Protein AF-A0A538GB64-F1 (afdb_monomer)

Sequence (70 aa):
MRITRLSVARSCAVCERTLLMGERATRFTPDGENFVDVCPLCQDIALEYGWLKEGSPTTPTVSTERARRR

pLDDT: mean 79.11, std 16.83, range [48.69, 96.62]

Radius of gyration: 17.78 Å; Cα contacts (8 Å, |Δi|>4): 79; chains: 1; 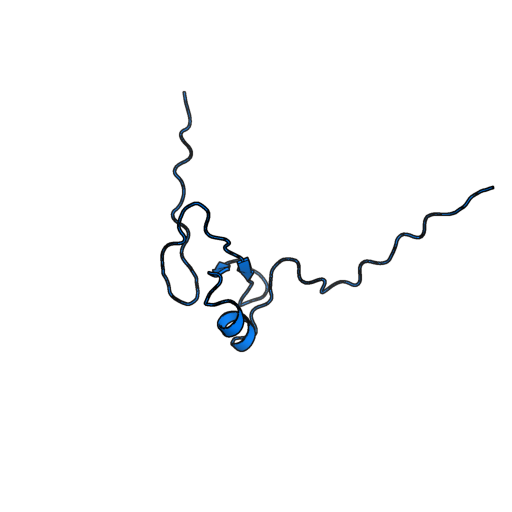bounding box: 50×49×24 Å

Nearest PDB structures (foldseek):
  7r1o-assembly1_BBB  TM=5.877E-01  e=2.307E-01  Homo sapiens
  2vp7-assembly1_A  TM=5.864E-01  e=1.261E+00  Homo sapiens
  2vpd-assembly2_C  TM=5.982E-01  e=2.127E+00  Homo sapiens
  1g2r-assembly1_A  TM=5.053E-01  e=6.459E+00  Streptococcus pneumoniae

Structure (mmCIF, N/CA/C/O backbone):
data_AF-A0A538GB64-F1
#
_entry.id   AF-A0A538GB64-F1
#
loop_
_atom_site.group_PDB
_atom_site.id
_atom_site.type_symbol
_atom_site.label_atom_id
_atom_site.label_alt_id
_atom_site.label_comp_id
_atom_site.label_asym_id
_atom_site.label_entity_id
_atom_site.label_seq_id
_atom_site.pdbx_PDB_ins_code
_atom_site.Cartn_x
_atom_site.Cartn_y
_atom_site.Cartn_z
_atom_site.occupancy
_atom_site.B_iso_or_equiv
_atom_site.auth_seq_id
_atom_site.auth_comp_id
_atom_site.auth_asym_id
_atom_site.auth_atom_id
_atom_site.pdbx_PDB_model_num
ATOM 1 N N . MET A 1 1 ? -30.781 13.057 -11.511 1.00 53.47 1 MET A N 1
ATOM 2 C CA . MET A 1 1 ? -30.123 11.759 -11.242 1.00 53.47 1 MET A CA 1
ATOM 3 C C . MET A 1 1 ? -28.964 12.016 -10.282 1.00 53.47 1 MET A C 1
ATOM 5 O O . MET A 1 1 ? -28.031 12.711 -10.660 1.00 53.47 1 MET A O 1
ATOM 9 N N . ARG A 1 2 ? -29.071 11.606 -9.011 1.00 59.03 2 ARG A N 1
ATOM 10 C CA . ARG A 1 2 ? -28.067 11.895 -7.969 1.00 59.03 2 ARG A CA 1
ATOM 11 C C . ARG A 1 2 ? -27.197 10.650 -7.804 1.00 59.03 2 ARG A C 1
ATOM 13 O O . ARG A 1 2 ? -27.690 9.635 -7.334 1.00 59.03 2 ARG A O 1
ATOM 20 N N . ILE A 1 3 ? -25.946 10.709 -8.253 1.00 59.44 3 ILE A N 1
ATOM 21 C CA . ILE A 1 3 ? -25.012 9.581 -8.163 1.00 59.44 3 ILE A CA 1
ATOM 22 C C . ILE A 1 3 ? -24.434 9.573 -6.745 1.00 59.44 3 ILE A C 1
ATOM 24 O O . ILE A 1 3 ? -23.551 10.365 -6.415 1.00 59.44 3 ILE A O 1
ATOM 28 N N . THR A 1 4 ? -24.961 8.711 -5.882 1.00 59.44 4 THR A N 1
ATOM 29 C CA . THR A 1 4 ? -24.330 8.354 -4.608 1.00 59.44 4 THR A CA 1
ATOM 30 C C . THR A 1 4 ? -23.080 7.537 -4.926 1.00 59.44 4 THR A C 1
ATOM 32 O O . THR A 1 4 ? -23.178 6.441 -5.472 1.00 59.44 4 THR A O 1
ATOM 35 N N . ARG A 1 5 ? -21.885 8.068 -4.629 1.00 59.38 5 ARG A N 1
ATOM 36 C CA . ARG A 1 5 ? -20.648 7.275 -4.701 1.00 59.38 5 ARG A CA 1
ATOM 37 C C . ARG A 1 5 ? -20.769 6.129 -3.700 1.00 59.38 5 ARG A C 1
ATOM 39 O O . ARG A 1 5 ? -20.669 6.363 -2.499 1.00 59.38 5 ARG A O 1
ATOM 46 N N . LEU A 1 6 ? -20.987 4.913 -4.193 1.00 58.59 6 LEU A N 1
ATOM 47 C CA . LEU A 1 6 ? -20.772 3.699 -3.416 1.00 58.59 6 LEU A CA 1
ATOM 48 C C . LEU A 1 6 ? -19.296 3.694 -3.017 1.00 58.59 6 LEU A C 1
ATOM 50 O O . LEU A 1 6 ? -18.411 3.625 -3.869 1.00 58.59 6 LEU A O 1
ATOM 54 N N . SER A 1 7 ? -19.023 3.864 -1.727 1.00 58.53 7 SER A N 1
ATOM 55 C CA . SER A 1 7 ? -17.677 3.718 -1.195 1.00 58.53 7 SER A CA 1
ATOM 56 C C . SER A 1 7 ? -17.273 2.258 -1.361 1.00 58.53 7 SER A C 1
ATOM 58 O O . SER A 1 7 ? -17.761 1.403 -0.625 1.00 58.53 7 SER A O 1
ATOM 60 N N . VAL A 1 8 ? -16.415 1.968 -2.339 1.00 64.75 8 VAL A N 1
ATOM 61 C CA . VAL A 1 8 ? -15.753 0.665 -2.438 1.00 64.75 8 VAL A CA 1
ATOM 62 C C . VAL A 1 8 ? -15.007 0.458 -1.123 1.00 64.75 8 VAL A C 1
ATOM 64 O O . VAL A 1 8 ? -14.151 1.273 -0.764 1.00 64.75 8 VAL A O 1
ATOM 67 N N . ALA A 1 9 ? -15.402 -0.566 -0.367 1.00 67.75 9 ALA A N 1
ATOM 68 C CA . ALA A 1 9 ? -14.720 -0.940 0.860 1.00 67.75 9 ALA A CA 1
ATOM 69 C C . ALA A 1 9 ? -13.270 -1.279 0.498 1.00 67.75 9 ALA A C 1
ATOM 71 O O . ALA A 1 9 ? -13.029 -2.152 -0.332 1.00 67.75 9 ALA A O 1
ATOM 72 N N . ARG A 1 10 ? -12.312 -0.543 1.064 1.00 82.75 10 ARG A N 1
ATOM 73 C CA . ARG A 1 10 ? -10.887 -0.807 0.840 1.00 82.75 10 ARG A CA 1
ATOM 74 C C . ARG A 1 10 ? -10.433 -1.837 1.860 1.00 82.75 10 ARG A C 1
ATOM 76 O O . ARG A 1 10 ? -10.856 -1.772 3.012 1.00 82.75 10 ARG A O 1
ATOM 83 N N . SER A 1 11 ? -9.586 -2.768 1.458 1.00 92.31 11 SER A N 1
ATOM 84 C CA . SER A 1 11 ? -9.015 -3.792 2.333 1.00 92.31 11 SER A CA 1
ATOM 85 C C . SER A 1 11 ? -7.499 -3.687 2.330 1.00 92.31 11 SER A C 1
ATOM 87 O O . SER A 1 11 ? -6.893 -3.363 1.311 1.00 92.31 11 SER A O 1
ATOM 89 N N . CYS A 1 12 ? -6.882 -3.958 3.477 1.00 94.19 12 CYS A N 1
ATOM 90 C CA . CYS A 1 12 ? -5.435 -4.055 3.561 1.00 94.19 12 CYS A CA 1
ATOM 91 C C . CYS A 1 12 ? -4.955 -5.282 2.780 1.00 94.19 12 CYS A C 1
ATOM 93 O O . CYS A 1 12 ? -5.397 -6.386 3.067 1.00 94.19 12 CYS A O 1
ATOM 95 N N . ALA A 1 13 ? -4.003 -5.121 1.867 1.00 95.00 13 ALA A N 1
ATOM 96 C CA . ALA A 1 13 ? -3.464 -6.248 1.100 1.00 95.00 13 ALA A CA 1
ATOM 97 C C . ALA A 1 13 ? -2.571 -7.212 1.908 1.00 95.00 13 ALA A C 1
ATOM 99 O O . ALA A 1 13 ? -2.206 -8.261 1.399 1.00 95.00 13 ALA A O 1
ATOM 100 N N . VAL A 1 14 ? -2.215 -6.866 3.152 1.00 95.75 14 VAL A N 1
ATOM 101 C CA . VAL A 1 1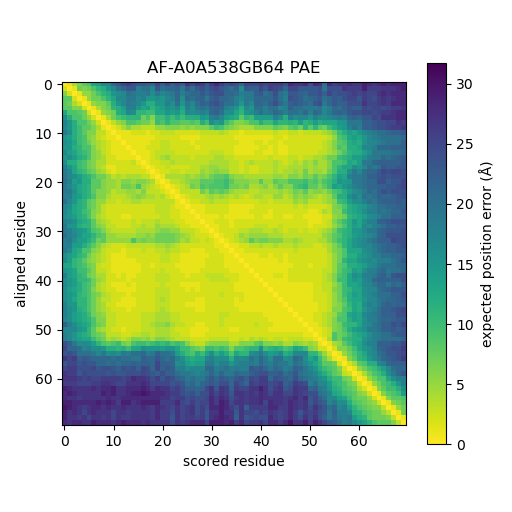4 ? -1.369 -7.702 4.024 1.00 95.75 14 VAL A CA 1
ATOM 102 C C . VAL A 1 14 ? -2.201 -8.514 5.018 1.00 95.75 14 VAL A C 1
ATOM 104 O O . VAL A 1 14 ? -2.010 -9.714 5.142 1.00 95.75 14 VAL A O 1
ATOM 107 N N . CYS A 1 15 ? -3.116 -7.867 5.750 1.00 95.75 15 CYS A N 1
ATOM 108 C CA . CYS A 1 15 ? -3.935 -8.526 6.779 1.00 95.75 15 CYS A CA 1
ATOM 109 C C . CYS A 1 15 ? -5.411 -8.683 6.395 1.00 95.75 15 CYS A C 1
ATOM 111 O O . CYS A 1 15 ? -6.212 -9.074 7.240 1.00 95.75 15 CYS A O 1
ATOM 113 N N . GLU A 1 16 ? -5.786 -8.297 5.172 1.00 94.62 16 GLU A N 1
ATOM 114 C CA . GLU A 1 16 ? -7.137 -8.408 4.590 1.00 94.62 16 GLU A CA 1
ATOM 115 C C . GLU A 1 16 ? -8.253 -7.663 5.339 1.00 94.62 16 GLU A C 1
ATOM 117 O O . GLU A 1 16 ? -9.410 -7.646 4.917 1.00 94.62 16 GLU A O 1
ATOM 122 N N . ARG A 1 17 ? -7.921 -6.957 6.424 1.00 91.31 17 ARG A N 1
ATOM 123 C CA . ARG A 1 17 ? -8.885 -6.171 7.191 1.00 91.31 17 ARG A CA 1
ATOM 124 C C . ARG A 1 17 ? -9.434 -5.015 6.359 1.00 91.31 17 ARG A C 1
ATOM 126 O O . ARG A 1 17 ? -8.693 -4.325 5.657 1.00 91.31 17 ARG A O 1
ATOM 133 N N . THR A 1 18 ? -10.731 -4.762 6.500 1.00 90.19 18 THR A N 1
ATOM 134 C CA . THR A 1 18 ? -11.382 -3.577 5.939 1.00 90.19 18 THR A CA 1
ATOM 135 C C . THR A 1 18 ? -10.808 -2.303 6.558 1.00 90.19 18 THR A C 1
ATOM 137 O O . THR A 1 18 ? -10.810 -2.138 7.776 1.00 90.19 18 THR A O 1
ATOM 140 N N . LEU A 1 19 ? -10.343 -1.396 5.707 1.00 86.81 19 LEU A N 1
ATOM 141 C CA . LEU A 1 19 ? -9.855 -0.075 6.075 1.00 86.81 19 LEU A CA 1
ATOM 142 C C . LEU A 1 19 ? -11.065 0.820 6.343 1.00 86.81 19 LEU A C 1
ATOM 144 O O . LEU A 1 19 ? -11.889 1.065 5.454 1.00 86.81 19 LEU A O 1
ATOM 148 N N . LEU A 1 20 ? -11.193 1.287 7.582 1.00 82.69 20 LEU A N 1
ATOM 149 C CA . LEU A 1 20 ? -12.323 2.118 7.990 1.00 82.69 20 LEU A CA 1
ATOM 150 C C . LEU A 1 20 ? -12.228 3.527 7.386 1.00 82.69 20 LEU A C 1
ATOM 152 O O . LEU A 1 20 ? -11.156 4.010 7.013 1.00 82.69 20 LEU A O 1
ATOM 156 N N . MET A 1 21 ? -13.362 4.233 7.321 1.00 77.38 21 MET A N 1
ATOM 157 C CA . MET A 1 21 ? -13.352 5.652 6.954 1.00 77.38 21 MET A CA 1
ATOM 158 C C . MET A 1 21 ? -12.515 6.451 7.963 1.00 77.38 21 MET A C 1
ATOM 160 O O . MET A 1 21 ? -12.801 6.443 9.156 1.00 77.38 21 MET A O 1
ATOM 164 N N . GLY A 1 22 ? -11.488 7.148 7.470 1.00 79.00 22 GLY A N 1
ATOM 165 C CA . GLY A 1 22 ? -10.540 7.910 8.293 1.00 79.00 22 GLY A CA 1
ATOM 166 C C . GLY A 1 22 ? -9.259 7.153 8.655 1.00 79.00 22 GLY A C 1
ATOM 167 O O . GLY A 1 22 ? -8.325 7.763 9.177 1.00 79.00 22 GLY A O 1
ATOM 168 N N . GLU A 1 23 ? -9.164 5.861 8.335 1.00 84.00 23 GLU A N 1
ATOM 169 C CA . GLU A 1 23 ? -7.917 5.115 8.475 1.00 84.00 23 GLU A CA 1
ATOM 170 C C . GLU A 1 23 ? -6.875 5.598 7.451 1.00 84.00 23 GLU A C 1
ATOM 172 O O . GLU A 1 23 ? -7.169 5.780 6.266 1.00 84.00 23 GLU A O 1
ATOM 177 N N . ARG A 1 24 ? -5.634 5.824 7.905 1.00 85.06 24 ARG A N 1
ATOM 178 C CA . ARG A 1 24 ? -4.529 6.301 7.057 1.00 85.06 24 ARG A CA 1
ATOM 179 C C . ARG A 1 24 ? -3.904 5.152 6.265 1.00 85.06 24 ARG A C 1
ATOM 181 O O . ARG A 1 24 ? -2.803 4.700 6.575 1.00 85.06 24 ARG A O 1
ATOM 188 N N . ALA A 1 25 ? -4.616 4.685 5.247 1.00 89.06 25 ALA A N 1
ATOM 189 C CA . ALA A 1 25 ? -4.085 3.715 4.300 1.00 89.06 25 ALA A CA 1
ATOM 190 C C . ALA A 1 25 ? -2.895 4.302 3.524 1.00 89.06 25 ALA A C 1
ATOM 192 O O . ALA A 1 25 ? -2.950 5.439 3.051 1.00 89.06 25 ALA A O 1
ATOM 193 N N . THR A 1 26 ? -1.820 3.527 3.407 1.00 91.50 26 THR A N 1
ATOM 194 C CA . THR A 1 26 ? -0.654 3.851 2.576 1.00 91.50 26 THR A CA 1
ATOM 195 C C . THR A 1 26 ? -0.642 2.925 1.374 1.00 91.50 26 THR A C 1
ATOM 197 O O . THR A 1 26 ? -0.871 1.730 1.543 1.00 91.50 26 THR A O 1
ATOM 200 N N . ARG A 1 27 ? -0.356 3.443 0.178 1.00 92.62 27 ARG A N 1
ATOM 201 C CA . ARG A 1 27 ? -0.263 2.596 -1.010 1.00 92.62 27 ARG A CA 1
ATOM 202 C C . ARG A 1 27 ? 1.136 2.048 -1.215 1.00 92.62 27 ARG A C 1
ATOM 204 O O . ARG A 1 27 ? 2.126 2.760 -1.045 1.00 92.62 27 ARG A O 1
ATOM 211 N N . PHE A 1 28 ? 1.184 0.796 -1.627 1.00 94.12 28 PHE A N 1
ATOM 212 C CA . PHE A 1 28 ? 2.391 0.080 -2.005 1.00 94.12 28 PHE A CA 1
ATOM 213 C C . PHE A 1 28 ? 2.188 -0.571 -3.368 1.00 94.12 28 PHE A C 1
ATOM 215 O O . PHE A 1 28 ? 1.050 -0.785 -3.778 1.00 94.12 28 PHE A O 1
ATOM 222 N N . THR A 1 29 ? 3.277 -0.895 -4.056 1.00 94.19 29 THR A N 1
ATOM 223 C CA . THR A 1 29 ? 3.254 -1.732 -5.251 1.00 94.19 29 THR A CA 1
ATOM 224 C C . THR A 1 29 ? 4.076 -3.001 -4.997 1.00 94.19 29 THR A C 1
ATOM 226 O O . THR A 1 29 ? 5.278 -2.894 -4.739 1.00 94.19 29 THR A O 1
ATOM 229 N N . PRO A 1 30 ? 3.444 -4.191 -4.973 1.00 92.12 30 PRO A N 1
ATOM 230 C CA . PRO A 1 30 ? 4.155 -5.459 -4.818 1.00 92.12 30 PRO A CA 1
ATOM 231 C C . PRO A 1 30 ? 4.991 -5.801 -6.055 1.00 92.12 30 PRO A C 1
ATOM 233 O O . PRO A 1 30 ? 6.102 -6.299 -5.917 1.00 92.12 30 PRO A O 1
ATOM 236 N N . ASP A 1 31 ? 4.484 -5.462 -7.244 1.00 89.81 31 ASP A N 1
ATOM 237 C CA . ASP A 1 31 ? 5.073 -5.856 -8.532 1.00 89.81 31 ASP A CA 1
ATOM 238 C C . ASP A 1 31 ? 5.616 -4.665 -9.346 1.00 89.81 31 ASP A C 1
ATOM 240 O O . ASP A 1 31 ? 6.122 -4.835 -10.450 1.00 89.81 31 ASP A O 1
ATOM 244 N N . GLY A 1 32 ? 5.486 -3.432 -8.844 1.00 86.44 32 GLY A N 1
ATOM 245 C CA . GLY A 1 32 ? 5.869 -2.216 -9.576 1.00 86.44 32 GLY A CA 1
ATOM 246 C C . GLY A 1 32 ? 4.757 -1.617 -10.445 1.00 86.44 32 GLY A C 1
ATOM 247 O O . GLY A 1 32 ? 4.842 -0.447 -10.810 1.00 86.44 32 GLY A O 1
ATOM 248 N N . GLU A 1 33 ? 3.694 -2.373 -10.727 1.00 86.25 33 GLU A N 1
ATOM 249 C CA . GLU A 1 3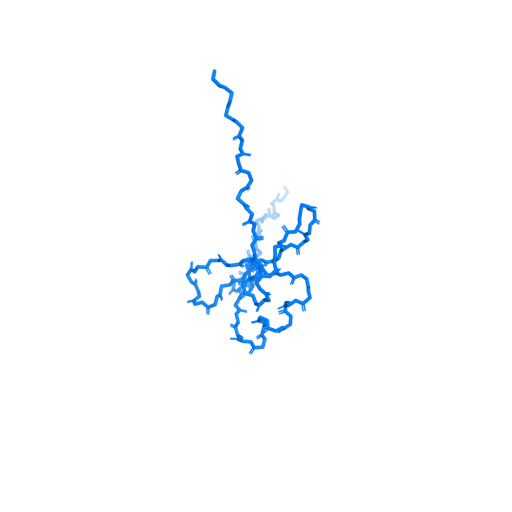3 ? 2.635 -1.971 -11.666 1.00 86.25 33 GLU 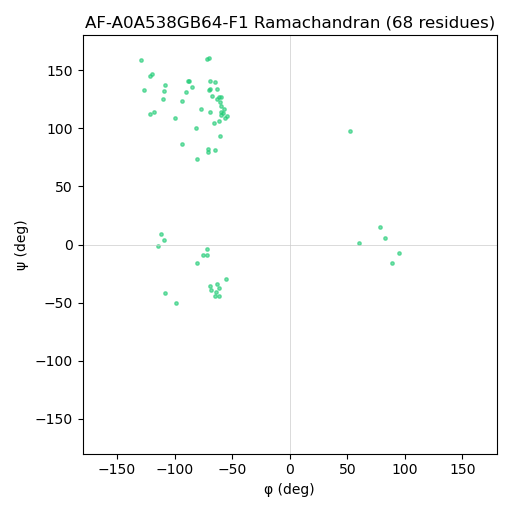A CA 1
ATOM 250 C C . GLU A 1 33 ? 1.310 -1.612 -10.978 1.00 86.25 33 GLU A C 1
ATOM 252 O O . GLU A 1 33 ? 0.672 -0.620 -11.331 1.00 86.25 33 GLU A O 1
ATOM 257 N N . ASN A 1 34 ? 0.901 -2.391 -9.972 1.00 89.44 34 ASN A N 1
ATOM 258 C CA . ASN A 1 34 ? -0.407 -2.256 -9.330 1.00 89.44 34 ASN A CA 1
ATOM 259 C C . ASN A 1 34 ? -0.287 -1.696 -7.918 1.00 89.44 34 ASN A C 1
ATOM 261 O O . ASN A 1 34 ? 0.487 -2.194 -7.109 1.00 89.44 34 ASN A O 1
ATOM 265 N N . PHE A 1 35 ? -1.106 -0.699 -7.589 1.00 90.94 35 PHE A N 1
ATOM 266 C CA . PHE A 1 35 ? -1.143 -0.158 -6.235 1.00 90.94 35 PHE A CA 1
ATOM 267 C C . PHE A 1 35 ? -2.161 -0.884 -5.367 1.00 90.94 35 PHE A C 1
ATOM 269 O O . PHE A 1 35 ? -3.330 -1.019 -5.733 1.00 90.94 35 PHE A O 1
ATOM 276 N N . VAL A 1 36 ? -1.717 -1.274 -4.178 1.00 93.62 36 VAL A N 1
ATOM 277 C CA . VAL A 1 36 ? -2.542 -1.874 -3.132 1.00 93.62 36 VAL A CA 1
ATOM 278 C C . VAL A 1 36 ? -2.520 -1.010 -1.878 1.00 93.62 36 VAL A C 1
ATOM 280 O O . VAL A 1 36 ? -1.514 -0.370 -1.570 1.00 93.62 36 VAL A O 1
ATOM 283 N N . ASP A 1 37 ? -3.629 -0.983 -1.142 1.00 93.62 37 ASP A N 1
ATOM 284 C CA . ASP A 1 37 ? -3.723 -0.257 0.123 1.00 93.62 37 ASP A CA 1
ATOM 285 C C . ASP A 1 37 ? -3.205 -1.123 1.288 1.00 93.62 37 ASP A C 1
ATOM 287 O O . ASP A 1 37 ? -3.543 -2.301 1.429 1.00 93.62 37 ASP A O 1
ATOM 291 N N . VAL A 1 38 ? -2.404 -0.528 2.170 1.00 94.25 38 VAL A N 1
ATOM 292 C CA . VAL A 1 38 ? -1.834 -1.175 3.359 1.00 94.25 38 VAL A CA 1
ATOM 293 C C . VAL A 1 38 ? -2.164 -0.347 4.600 1.00 94.25 38 VAL A C 1
ATOM 295 O O . VAL A 1 38 ? -2.015 0.878 4.612 1.00 94.25 38 VAL A O 1
ATOM 298 N N . CYS A 1 39 ? -2.639 -1.012 5.657 1.00 94.25 39 CYS A N 1
ATOM 299 C CA . CYS A 1 39 ? -2.974 -0.352 6.917 1.00 94.25 39 CYS A CA 1
ATOM 300 C C . CYS A 1 39 ? -1.711 0.128 7.664 1.00 94.25 39 CYS A C 1
ATOM 302 O O . CYS A 1 39 ? -0.622 -0.405 7.434 1.00 94.25 39 CYS A O 1
ATOM 304 N N . PRO A 1 40 ? -1.829 1.081 8.610 1.00 92.00 40 PRO A N 1
ATOM 305 C CA . PRO A 1 40 ? -0.687 1.595 9.371 1.00 92.00 40 PRO A CA 1
ATOM 306 C C . PRO A 1 40 ? 0.131 0.530 10.103 1.00 92.00 40 PRO A C 1
ATOM 308 O O . PRO A 1 40 ? 1.330 0.701 10.267 1.00 92.00 40 PRO A O 1
ATOM 311 N N . LEU A 1 41 ? -0.511 -0.564 10.515 1.00 94.44 41 LEU A N 1
ATOM 312 C CA . LEU A 1 41 ? 0.123 -1.647 11.269 1.00 94.44 41 LEU A CA 1
ATOM 313 C C . LEU A 1 41 ? 0.913 -2.622 10.386 1.00 94.44 41 LEU A C 1
ATOM 315 O O . LEU A 1 41 ? 1.695 -3.405 10.907 1.00 94.44 41 LEU A O 1
ATOM 319 N N . CYS A 1 42 ? 0.699 -2.603 9.068 1.00 96.00 42 CYS A N 1
ATOM 320 C CA . CYS A 1 42 ? 1.309 -3.555 8.138 1.00 96.00 42 CYS A CA 1
ATOM 321 C C . CYS A 1 42 ? 2.340 -2.908 7.202 1.00 96.00 42 CYS A C 1
ATOM 323 O O . CYS A 1 42 ? 2.777 -3.560 6.259 1.00 96.00 42 CYS A O 1
ATOM 325 N N . GLN A 1 43 ? 2.714 -1.641 7.422 1.00 94.25 43 GLN A N 1
ATOM 326 C CA . GLN A 1 43 ? 3.682 -0.958 6.555 1.00 94.25 43 GLN A CA 1
ATOM 327 C C . GLN A 1 43 ? 5.066 -1.609 6.621 1.00 94.25 43 GLN A C 1
ATOM 329 O O . GLN A 1 43 ? 5.663 -1.830 5.573 1.00 94.25 43 GLN A O 1
ATOM 334 N N . ASP A 1 44 ? 5.548 -1.952 7.818 1.00 96.12 44 ASP A N 1
ATOM 335 C CA . ASP A 1 44 ? 6.858 -2.593 7.982 1.00 96.12 44 ASP A CA 1
ATOM 336 C C . ASP A 1 44 ? 6.889 -3.971 7.307 1.00 96.12 44 ASP A C 1
ATOM 338 O O . ASP A 1 44 ? 7.811 -4.262 6.557 1.00 96.12 44 ASP A O 1
ATOM 342 N N . ILE A 1 45 ? 5.812 -4.752 7.439 1.00 96.62 45 ILE A N 1
ATOM 343 C CA . ILE A 1 45 ? 5.668 -6.057 6.771 1.00 96.62 45 ILE A CA 1
ATOM 344 C C . ILE A 1 45 ? 5.696 -5.901 5.243 1.00 96.62 45 ILE A C 1
ATOM 346 O O . ILE A 1 45 ? 6.368 -6.658 4.548 1.00 96.62 45 ILE A O 1
ATOM 350 N N . ALA A 1 46 ? 4.986 -4.906 4.700 1.00 94.88 46 ALA A N 1
ATOM 351 C CA . ALA A 1 46 ? 5.008 -4.631 3.264 1.00 94.88 46 ALA A CA 1
ATOM 352 C C . ALA A 1 46 ? 6.423 -4.268 2.773 1.00 94.88 46 ALA A C 1
ATOM 354 O O . ALA A 1 46 ? 6.826 -4.699 1.694 1.00 94.88 46 ALA A O 1
ATOM 355 N N . LEU A 1 47 ? 7.196 -3.524 3.572 1.00 94.31 47 LEU A N 1
ATOM 356 C CA . LEU A 1 47 ? 8.598 -3.220 3.273 1.00 94.31 47 LEU A CA 1
ATOM 357 C C . LEU A 1 47 ? 9.493 -4.464 3.358 1.00 94.31 47 LEU A C 1
ATOM 359 O O . LEU A 1 47 ? 10.363 -4.629 2.506 1.00 94.31 47 LEU A O 1
ATOM 363 N N . GLU A 1 48 ? 9.273 -5.351 4.331 1.00 96.06 48 GLU A N 1
ATOM 364 C CA . GLU A 1 48 ? 9.992 -6.630 4.446 1.00 96.06 48 GLU A CA 1
ATOM 365 C C . GLU A 1 48 ? 9.722 -7.558 3.253 1.00 96.06 48 GLU A C 1
ATOM 367 O O . GLU A 1 48 ? 10.628 -8.247 2.788 1.00 96.06 48 GLU A O 1
ATOM 372 N N . TYR A 1 49 ? 8.509 -7.524 2.694 1.00 94.00 49 TYR A N 1
ATOM 373 C CA . TYR A 1 49 ? 8.184 -8.190 1.426 1.00 94.00 49 TYR A CA 1
ATOM 374 C C . TYR A 1 49 ? 8.790 -7.507 0.193 1.00 94.00 49 TYR A C 1
ATOM 376 O O . TYR A 1 49 ? 8.643 -8.012 -0.919 1.00 94.00 49 TYR A O 1
ATOM 384 N N . GLY A 1 50 ? 9.470 -6.374 0.369 1.00 93.56 50 GLY A N 1
ATOM 385 C CA . GLY A 1 50 ? 10.091 -5.620 -0.713 1.00 93.56 50 GLY A CA 1
ATOM 386 C C . GLY A 1 50 ? 9.110 -4.772 -1.521 1.00 93.56 50 GLY A C 1
ATOM 387 O O . GLY A 1 50 ? 9.463 -4.318 -2.608 1.00 93.56 50 GLY A O 1
ATOM 388 N N . TRP A 1 51 ? 7.891 -4.536 -1.024 1.00 94.81 51 TRP A N 1
ATOM 389 C CA . TRP A 1 51 ? 6.924 -3.706 -1.736 1.00 94.81 51 TRP A CA 1
ATOM 390 C C . TRP A 1 51 ? 7.369 -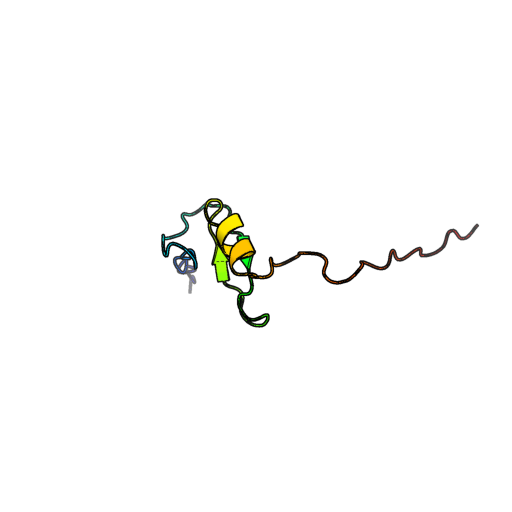2.245 -1.744 1.00 94.81 51 TRP A C 1
ATOM 392 O O . TRP A 1 51 ? 7.839 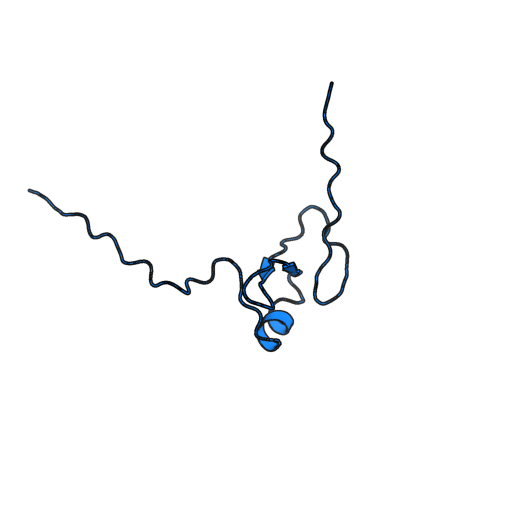-1.697 -0.741 1.00 94.81 51 TRP A O 1
ATOM 402 N N . LEU A 1 52 ? 7.158 -1.571 -2.871 1.00 91.81 52 LEU A N 1
ATOM 403 C CA . LEU A 1 52 ? 7.586 -0.188 -3.039 1.00 91.81 52 LEU A CA 1
ATOM 404 C C . LEU A 1 52 ? 6.452 0.781 -2.671 1.00 91.81 52 LEU A C 1
ATOM 406 O O . LEU A 1 52 ? 5.360 0.722 -3.229 1.00 91.81 52 LEU A O 1
ATOM 410 N N . LYS A 1 53 ? 6.701 1.697 -1.734 1.00 89.94 53 LYS A N 1
ATOM 411 C CA . LYS A 1 53 ? 5.717 2.695 -1.279 1.00 89.94 53 LYS A CA 1
ATOM 412 C C . LYS A 1 53 ? 5.433 3.756 -2.354 1.00 89.94 53 LYS A C 1
ATOM 414 O O . LYS A 1 53 ? 6.363 4.337 -2.916 1.00 89.94 53 LYS A O 1
ATOM 419 N N . GLU A 1 54 ? 4.154 4.051 -2.607 1.00 82.75 54 GLU A N 1
ATOM 420 C CA . GLU A 1 54 ? 3.733 5.124 -3.523 1.00 82.75 54 GLU A CA 1
ATOM 421 C C . GLU A 1 54 ? 4.251 6.478 -3.011 1.00 82.75 54 GLU A C 1
ATOM 423 O O . GLU A 1 54 ? 4.033 6.845 -1.854 1.00 82.75 54 GLU A O 1
ATOM 428 N N . GLY A 1 55 ? 4.951 7.225 -3.869 1.00 70.38 55 GLY A N 1
ATOM 429 C CA . GLY A 1 55 ? 5.520 8.529 -3.517 1.00 70.38 55 GLY A CA 1
ATOM 430 C C . GLY A 1 55 ? 6.865 8.479 -2.784 1.00 70.38 55 GLY A C 1
ATOM 431 O O . GLY A 1 55 ? 7.372 9.537 -2.409 1.00 70.38 55 GLY A O 1
ATOM 432 N N . SER A 1 56 ? 7.485 7.303 -2.613 1.00 55.50 56 SER A N 1
ATOM 433 C CA . SER A 1 56 ? 8.925 7.259 -2.339 1.00 55.50 56 SER A CA 1
ATOM 434 C C . SER A 1 56 ? 9.655 7.913 -3.517 1.00 55.50 56 SER A C 1
ATOM 436 O O . SER A 1 56 ? 9.397 7.527 -4.659 1.00 55.50 56 SER A O 1
ATOM 438 N N . PRO A 1 57 ? 10.532 8.907 -3.289 1.00 50.81 57 PRO A N 1
ATOM 439 C CA . PRO A 1 57 ? 11.267 9.568 -4.357 1.00 50.81 57 PRO A CA 1
ATOM 440 C C . PRO A 1 57 ? 12.315 8.599 -4.913 1.00 50.81 57 PRO A C 1
ATOM 442 O O . PRO A 1 57 ? 13.485 8.647 -4.552 1.00 50.81 57 PRO A O 1
ATOM 445 N N . THR A 1 58 ? 11.897 7.676 -5.776 1.00 55.62 58 THR A N 1
ATOM 446 C CA . THR A 1 58 ? 12.806 6.834 -6.566 1.00 55.62 58 THR A CA 1
ATOM 447 C C . THR A 1 58 ? 13.434 7.610 -7.721 1.00 55.62 58 THR A C 1
ATOM 449 O O . THR A 1 58 ? 14.401 7.150 -8.320 1.00 55.62 58 THR A O 1
ATOM 452 N N . THR A 1 59 ? 12.959 8.827 -7.983 1.00 50.41 59 THR A N 1
ATOM 453 C CA . THR A 1 59 ? 13.604 9.790 -8.871 1.00 50.41 59 THR A CA 1
ATOM 454 C C . THR A 1 59 ? 14.163 10.933 -8.027 1.00 50.41 59 THR A C 1
ATOM 456 O O . THR A 1 59 ? 13.394 11.550 -7.283 1.00 50.41 59 THR A O 1
ATOM 459 N N . PRO A 1 60 ? 15.466 11.268 -8.120 1.00 48.69 60 PRO A N 1
ATOM 460 C CA . PRO A 1 60 ? 15.954 12.500 -7.528 1.00 48.69 60 PRO A CA 1
ATOM 461 C C . PRO A 1 60 ? 15.190 13.645 -8.188 1.00 48.69 60 PRO A C 1
ATOM 463 O O . PRO A 1 60 ? 15.294 13.867 -9.396 1.00 48.69 60 PRO A O 1
ATOM 466 N N . THR A 1 61 ? 14.380 14.346 -7.400 1.00 52.97 61 THR A N 1
ATOM 467 C CA . THR A 1 61 ? 13.745 15.595 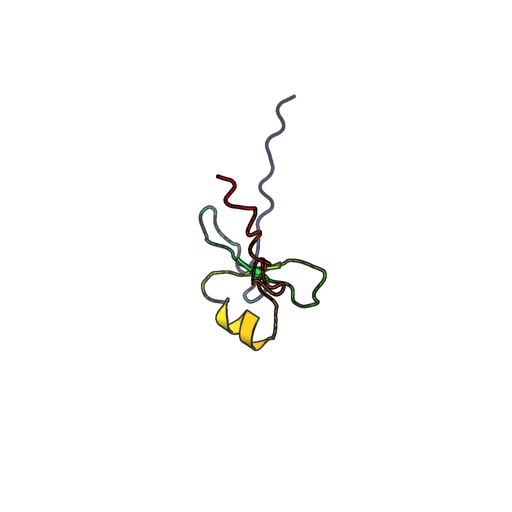-7.804 1.00 52.97 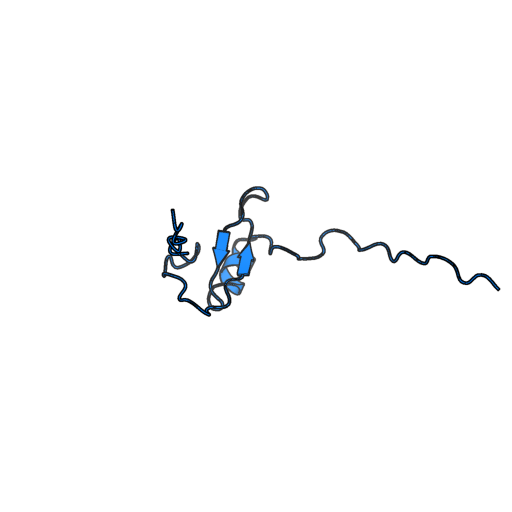61 THR A CA 1
ATOM 468 C C . THR A 1 61 ? 14.869 16.572 -8.124 1.00 52.97 61 THR A C 1
ATOM 470 O O . THR A 1 61 ? 15.428 17.201 -7.229 1.00 52.97 61 THR A O 1
ATOM 473 N N . VAL A 1 62 ? 15.271 16.646 -9.394 1.00 57.53 62 VAL A N 1
ATOM 474 C CA . VAL A 1 62 ? 16.233 17.637 -9.876 1.00 57.53 62 VAL A CA 1
ATOM 475 C C . VAL A 1 62 ? 15.666 19.003 -9.515 1.00 57.53 62 VAL A C 1
ATOM 477 O O . VAL A 1 62 ? 14.642 19.423 -10.054 1.00 57.53 62 VAL A O 1
ATOM 480 N N . SER A 1 63 ? 16.308 19.652 -8.541 1.00 53.69 63 SER A N 1
ATOM 481 C CA . SER A 1 63 ? 15.992 21.005 -8.109 1.00 53.69 63 SER A CA 1
ATOM 482 C C . SER A 1 63 ? 16.033 21.899 -9.339 1.00 53.69 63 SER A C 1
ATOM 484 O O . SER A 1 63 ? 17.095 22.105 -9.932 1.00 53.69 63 SER A O 1
ATOM 486 N N . THR A 1 64 ? 14.877 22.395 -9.776 1.00 54.94 64 THR A N 1
ATOM 487 C CA . THR A 1 64 ? 14.829 23.412 -10.819 1.00 54.94 64 THR A CA 1
ATOM 488 C C . THR A 1 64 ? 15.336 24.711 -10.212 1.00 54.94 64 THR A C 1
ATOM 490 O O . THR A 1 64 ? 14.555 25.566 -9.793 1.00 54.94 64 THR A O 1
ATOM 493 N N . GLU A 1 65 ? 16.656 24.860 -10.167 1.00 55.56 65 GLU A N 1
ATOM 494 C CA . GLU A 1 65 ? 17.322 26.142 -10.009 1.00 55.56 65 GLU A CA 1
ATOM 495 C C . GLU A 1 65 ? 17.016 26.976 -11.261 1.00 55.56 65 GLU A C 1
ATOM 497 O O . GLU A 1 65 ? 17.772 27.027 -12.229 1.00 55.56 65 GLU A O 1
ATOM 502 N N . ARG A 1 66 ? 15.834 27.599 -11.294 1.00 55.78 66 ARG A N 1
ATOM 503 C CA . ARG A 1 66 ? 15.514 28.628 -12.283 1.00 55.78 66 ARG A CA 1
ATOM 504 C C . ARG A 1 66 ? 15.840 29.996 -11.701 1.00 55.78 66 ARG A C 1
ATOM 506 O O . ARG A 1 66 ? 14.997 30.687 -11.146 1.00 55.78 66 ARG A O 1
ATOM 513 N N . ALA A 1 67 ? 17.113 30.329 -11.897 1.00 57.19 67 ALA A N 1
ATOM 514 C CA . ALA A 1 67 ? 17.637 31.629 -12.293 1.00 57.19 67 ALA A CA 1
ATOM 515 C C . ALA A 1 67 ? 17.211 32.848 -11.461 1.00 57.19 67 ALA A C 1
ATOM 517 O O . ALA A 1 67 ? 16.245 33.549 -11.760 1.00 57.19 67 ALA A O 1
ATOM 518 N N . ARG A 1 68 ? 18.100 33.222 -10.537 1.00 60.34 68 ARG A N 1
ATOM 519 C CA . ARG A 1 68 ? 18.307 34.624 -10.176 1.00 60.34 68 ARG A CA 1
ATOM 520 C C . ARG A 1 68 ? 18.706 35.408 -11.435 1.00 60.34 68 ARG A C 1
ATOM 522 O O . ARG A 1 68 ? 19.797 35.204 -11.963 1.00 60.34 68 ARG A O 1
ATOM 529 N N . ARG A 1 69 ? 17.857 36.320 -11.914 1.00 58.69 69 ARG A N 1
ATOM 530 C CA . ARG A 1 69 ? 18.266 37.383 -12.846 1.00 58.69 69 ARG A CA 1
ATOM 531 C C . ARG A 1 69 ? 17.968 38.748 -12.227 1.00 58.69 69 ARG A C 1
ATOM 533 O O . ARG A 1 69 ? 16.810 39.060 -12.003 1.00 58.69 69 ARG A O 1
ATOM 540 N N . ARG A 1 70 ? 19.088 39.426 -11.940 1.00 58.34 70 ARG A N 1
ATOM 541 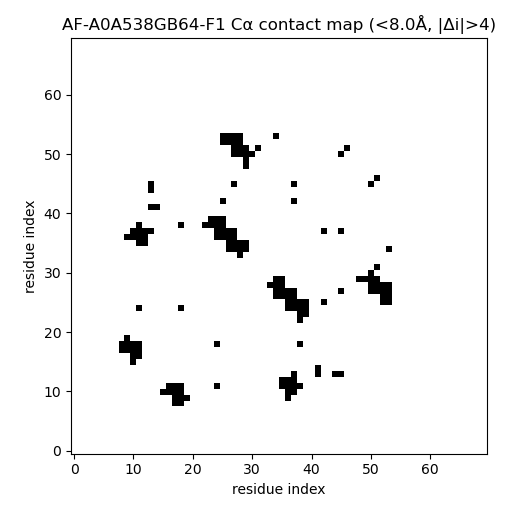C CA . ARG A 1 70 ? 19.371 40.859 -11.729 1.00 58.34 70 ARG A CA 1
ATOM 542 C C . ARG A 1 70 ? 18.250 41.771 -11.253 1.00 58.34 70 ARG A C 1
ATOM 544 O O . ARG A 1 70 ? 17.326 42.026 -12.047 1.00 58.34 70 ARG A O 1
#

Mean predicted aligned error: 11.21 Å

Solvent-accessible surface area (backbone atoms only — not comparable to full-atom values): 4689 Å² total; per-residue (Å²): 137,84,84,76,80,77,77,76,84,46,46,17,77,82,79,62,47,72,55,55,93,87,56,70,63,44,46,28,16,78,80,78,79,56,79,41,41,28,41,77,88,42,49,66,60,41,49,74,74,61,28,47,54,70,85,60,78,86,57,83,77,74,77,80,81,77,70,93,76,134

Secondary structure (DSSP, 8-state):
-------PPEE-TTT-PEEPTT---EEEESSSS--EEE-GGGHHHHHHTTPEETT---S-----------

Foldseek 3Di:
DDDDPPPDFAAAPPPRDTQDVVFPWWWWALPVPDTHTHGPVCPVVCVVSVTHTPPPCPDPPPPPPPDDDD